Protein AF-A0A958G5J1-F1 (afdb_monomer_lite)

pLDDT: mean 89.39, std 15.97, range [35.97, 98.44]

Foldseek 3Di:
DDPPDDPPPPDPPLVVLLCCLQPPDDLPCLQPQVDDDDPVRLVVCCVSLVSLLVNLVVCVVVVVLVSNLVSLVSCCNSHPCSRRPDPDLVSVLSSQVSCCVSVNDPPCSSVPRD

Sequence (114 aa):
LLQVTPIKGWDIAPDRMYDLVMNQFRYRNLDNPDVYYDESTIRLLQNYRSAFYRLAHHFLIEGDTERFQALMKKLYSVMPPEVIPFAFVRLERLLNGMAVMAGIYPPEKVLEGG

Secondary structure (DSSP, 8-state):
-------TT----HHHHHHIIIII---TTTT-TTS---HHHHHHHHHHHHHHHHHHHHHHHHT-HHHHHHHHHHHHHHS-TTTS--S-HHHHHHHHHHHHHTTSS-GGGGT---

Radius of gyration: 15.11 Å; chains: 1; bounding box: 34×43×33 Å

Structure (mmCIF, N/CA/C/O backbone):
data_AF-A0A958G5J1-F1
#
_entry.id   AF-A0A958G5J1-F1
#
loop_
_atom_site.group_PDB
_atom_site.id
_atom_site.type_symbol
_atom_site.label_atom_id
_atom_site.label_alt_id
_atom_site.label_comp_id
_atom_site.label_asym_id
_atom_site.label_entity_id
_atom_site.label_seq_id
_atom_site.pdbx_PDB_ins_code
_atom_site.Cartn_x
_atom_site.Cartn_y
_atom_site.Cartn_z
_atom_site.occupancy
_atom_site.B_iso_or_equiv
_atom_site.auth_seq_id
_atom_site.auth_comp_id
_atom_site.auth_asym_id
_atom_site.auth_atom_id
_atom_site.pdbx_PDB_model_num
ATOM 1 N N . LEU A 1 1 ? 0.023 30.471 -12.419 1.00 37.00 1 LEU A N 1
ATOM 2 C CA . LEU A 1 1 ? -0.050 29.724 -11.143 1.00 37.00 1 LEU A CA 1
ATOM 3 C C . LEU A 1 1 ? -1.341 28.918 -11.162 1.00 37.00 1 LEU A C 1
ATOM 5 O O . LEU A 1 1 ? -2.407 29.508 -11.057 1.00 37.00 1 LEU A O 1
ATOM 9 N N . LEU A 1 2 ? -1.259 27.610 -11.421 1.00 35.97 2 LEU A N 1
ATOM 10 C CA . LEU A 1 2 ? -2.419 26.717 -11.366 1.00 35.97 2 LEU A CA 1
ATOM 11 C C . LEU A 1 2 ? -2.904 26.646 -9.914 1.00 35.97 2 LEU A C 1
ATOM 13 O O . LEU A 1 2 ? -2.184 26.164 -9.042 1.00 35.97 2 LEU A O 1
ATOM 17 N N . GLN A 1 3 ? -4.100 27.168 -9.654 1.00 38.72 3 GLN A N 1
ATOM 18 C CA . GLN A 1 3 ? -4.780 26.992 -8.378 1.00 38.72 3 GLN A CA 1
ATOM 19 C C . GLN A 1 3 ? -5.294 25.555 -8.310 1.00 38.72 3 GLN A C 1
ATOM 21 O O . GLN A 1 3 ? -6.332 25.224 -8.876 1.00 38.72 3 GLN A O 1
ATOM 26 N N . VAL A 1 4 ? -4.555 24.688 -7.624 1.00 47.25 4 VAL A N 1
ATOM 27 C CA . VAL A 1 4 ? -5.106 23.423 -7.139 1.00 47.25 4 VAL A CA 1
ATOM 28 C C . VAL A 1 4 ? -5.992 23.807 -5.959 1.00 47.25 4 VAL A C 1
ATOM 30 O O . VAL A 1 4 ? -5.486 24.098 -4.880 1.00 47.25 4 VAL A O 1
ATOM 33 N N . THR A 1 5 ? -7.297 23.950 -6.170 1.00 40.34 5 THR A N 1
ATOM 34 C CA . THR A 1 5 ? -8.219 24.312 -5.086 1.00 40.34 5 THR A CA 1
ATOM 35 C C . THR A 1 5 ? -8.189 23.221 -4.009 1.00 40.34 5 THR A C 1
ATOM 37 O O . THR A 1 5 ? -8.550 22.083 -4.319 1.00 40.34 5 THR A O 1
ATOM 40 N N . PRO A 1 6 ? -7.799 23.514 -2.754 1.00 54.69 6 PRO A N 1
ATOM 41 C CA . PRO A 1 6 ? -7.963 22.565 -1.668 1.00 54.69 6 PRO A CA 1
ATOM 42 C C . PRO A 1 6 ? -9.438 22.594 -1.275 1.00 54.69 6 PRO A C 1
ATOM 44 O O . PRO A 1 6 ? -9.920 23.546 -0.661 1.00 54.69 6 PRO A O 1
ATOM 47 N N . ILE A 1 7 ? -10.190 21.573 -1.670 1.00 55.97 7 ILE A N 1
ATOM 48 C CA . ILE A 1 7 ? -11.547 21.396 -1.162 1.00 55.97 7 ILE A CA 1
ATOM 49 C C . ILE A 1 7 ? -11.402 21.079 0.334 1.00 55.97 7 ILE A C 1
ATOM 51 O O . ILE A 1 7 ? -10.823 20.064 0.722 1.00 55.97 7 ILE A O 1
ATOM 55 N N . LYS A 1 8 ? -11.870 21.997 1.182 1.00 38.28 8 LYS A N 1
ATOM 56 C CA . LYS A 1 8 ? -11.864 21.874 2.644 1.00 38.28 8 LYS A CA 1
ATOM 57 C C . LYS A 1 8 ? -12.646 20.610 3.039 1.00 38.28 8 LYS A C 1
ATOM 59 O O . LYS A 1 8 ? -13.837 20.541 2.758 1.00 38.28 8 LYS A O 1
ATOM 64 N N . GLY A 1 9 ? -11.978 19.630 3.656 1.00 51.78 9 GLY A N 1
ATOM 65 C CA . GLY A 1 9 ? -12.587 18.352 4.063 1.00 51.78 9 GLY A CA 1
ATOM 66 C C . GLY A 1 9 ? -12.423 17.185 3.079 1.00 51.78 9 GLY A C 1
ATOM 67 O O . GLY A 1 9 ? -13.244 16.275 3.093 1.00 51.78 9 GLY A O 1
ATOM 68 N N . TRP A 1 10 ? -11.403 17.187 2.208 1.00 51.12 10 TRP A N 1
ATOM 69 C CA . TRP A 1 10 ? -10.996 15.971 1.479 1.00 51.12 10 TRP A CA 1
ATOM 70 C C . TRP A 1 10 ? -10.336 14.963 2.421 1.00 51.12 10 TRP A C 1
ATOM 72 O O . TRP A 1 10 ? -9.122 14.750 2.400 1.00 51.12 10 TRP A O 1
ATOM 82 N N . ASP A 1 11 ? -11.161 14.344 3.252 1.00 67.88 11 ASP A N 1
ATOM 83 C CA . ASP A 1 11 ? -10.793 13.113 3.919 1.00 67.88 11 ASP A CA 1
ATOM 84 C C . ASP A 1 11 ? -10.730 11.990 2.882 1.00 67.88 11 ASP A C 1
ATOM 86 O O . ASP A 1 11 ? -11.393 12.008 1.837 1.00 67.88 11 ASP A O 1
ATOM 90 N N . ILE A 1 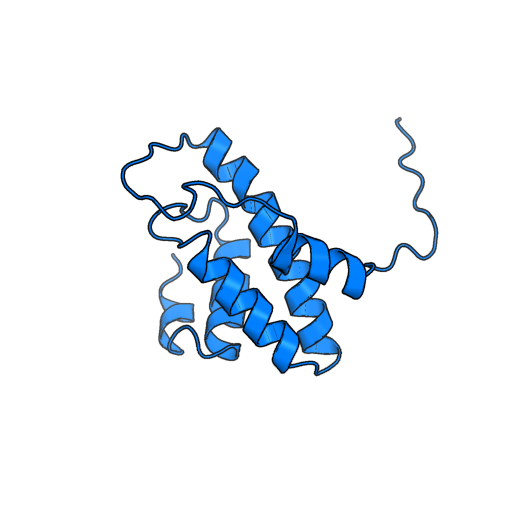12 ? -9.867 11.012 3.136 1.00 73.81 12 ILE A N 1
ATOM 91 C CA . ILE A 1 12 ? -9.884 9.779 2.352 1.00 73.81 12 ILE A CA 1
ATOM 92 C C . ILE A 1 12 ? -11.283 9.157 2.458 1.00 73.81 12 ILE A C 1
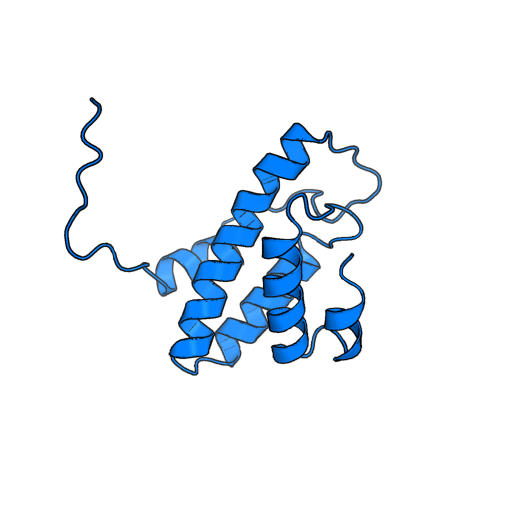ATOM 94 O O . ILE A 1 12 ? -11.929 9.259 3.494 1.00 73.81 12 ILE A O 1
ATOM 98 N N . ALA A 1 13 ? -11.760 8.519 1.390 1.00 88.69 13 ALA A N 1
ATOM 99 C CA . ALA A 1 13 ? -12.977 7.711 1.434 1.00 88.69 13 ALA A CA 1
ATOM 100 C C . ALA A 1 13 ? -12.561 6.247 1.675 1.00 88.69 13 ALA A C 1
ATOM 102 O O . ALA A 1 13 ? -12.377 5.518 0.692 1.00 88.69 13 ALA A O 1
ATOM 103 N N . PRO A 1 14 ? -12.326 5.821 2.935 1.00 90.88 14 PRO A N 1
ATOM 104 C CA . PRO A 1 14 ? -11.607 4.588 3.241 1.00 90.88 14 PRO A CA 1
ATOM 105 C C . PRO A 1 14 ? -12.310 3.351 2.692 1.00 90.88 14 PRO A C 1
ATOM 107 O O . PRO A 1 14 ? -11.655 2.530 2.060 1.00 90.88 14 PRO A O 1
ATOM 110 N N . ASP A 1 15 ? -13.635 3.253 2.822 1.00 92.81 15 ASP A N 1
ATOM 111 C CA . ASP A 1 15 ? -14.398 2.101 2.324 1.00 92.81 15 ASP A CA 1
ATOM 112 C C . ASP A 1 15 ? -14.328 1.975 0.799 1.00 92.81 15 ASP A C 1
ATOM 114 O O . ASP A 1 15 ? -14.096 0.895 0.256 1.00 92.81 15 ASP A O 1
ATOM 118 N N . ARG A 1 16 ? -14.462 3.101 0.086 1.00 93.00 16 ARG A N 1
ATOM 119 C CA . ARG A 1 16 ? -14.368 3.114 -1.379 1.00 93.00 16 ARG A CA 1
ATOM 120 C C . ARG A 1 16 ? -12.956 2.779 -1.844 1.00 93.00 16 ARG A C 1
ATOM 122 O O . ARG A 1 16 ? -12.789 2.036 -2.806 1.00 93.00 16 ARG A O 1
ATOM 129 N N . MET A 1 17 ? -11.941 3.337 -1.189 1.00 94.25 17 MET A N 1
ATOM 130 C CA . MET A 1 17 ? -10.549 3.023 -1.502 1.00 94.25 17 MET A CA 1
ATOM 131 C C . MET A 1 17 ? -10.224 1.559 -1.205 1.00 94.25 17 MET A C 1
ATOM 133 O O . MET A 1 17 ? -9.517 0.939 -1.995 1.00 94.25 17 MET A O 1
ATOM 137 N N . TYR A 1 18 ? -10.766 1.008 -0.118 1.00 96.62 18 TYR A N 1
ATOM 138 C CA . TYR A 1 18 ? -10.607 -0.393 0.249 1.00 96.62 18 TYR A CA 1
ATOM 139 C C . TYR A 1 18 ? -11.180 -1.313 -0.829 1.00 96.62 18 TYR A C 1
ATOM 141 O O . TYR A 1 18 ? -10.453 -2.160 -1.340 1.00 96.62 18 TYR A O 1
ATOM 149 N N . ASP A 1 19 ? -12.426 -1.102 -1.263 1.00 96.75 19 ASP A N 1
ATOM 150 C CA . ASP A 1 19 ? -13.015 -1.903 -2.346 1.00 96.75 19 ASP A CA 1
ATOM 151 C C . ASP A 1 19 ? -12.196 -1.816 -3.646 1.00 96.75 19 ASP A C 1
ATOM 153 O O . ASP A 1 19 ? -11.927 -2.829 -4.296 1.00 96.75 19 ASP A O 1
ATOM 157 N N . LEU A 1 20 ? -11.712 -0.617 -3.994 1.00 94.94 20 LEU A N 1
ATOM 158 C CA . LEU A 1 20 ? -10.884 -0.421 -5.183 1.00 94.94 20 LEU A CA 1
ATOM 159 C C . LEU A 1 20 ? -9.613 -1.277 -5.155 1.00 94.94 20 LEU A C 1
ATOM 161 O O . LEU A 1 20 ? -9.356 -2.009 -6.111 1.00 94.94 20 LEU A O 1
ATOM 165 N N . VAL A 1 21 ? -8.826 -1.203 -4.079 1.00 95.75 21 VAL A N 1
ATOM 166 C CA . VAL A 1 21 ? -7.533 -1.908 -4.002 1.00 95.75 21 VAL A CA 1
ATOM 167 C C . VAL A 1 21 ? -7.682 -3.404 -3.722 1.00 95.75 21 VAL A C 1
ATOM 169 O O . VAL A 1 21 ? -6.830 -4.198 -4.122 1.00 95.75 21 VAL A O 1
ATOM 172 N N . MET A 1 22 ? -8.764 -3.812 -3.059 1.00 97.00 22 MET A N 1
ATOM 173 C CA . MET A 1 22 ? -8.996 -5.218 -2.735 1.00 97.00 22 MET A CA 1
ATOM 174 C C . MET A 1 22 ? -9.616 -5.980 -3.908 1.00 97.00 22 MET A C 1
ATOM 176 O O . MET A 1 22 ? -9.182 -7.102 -4.188 1.00 97.00 22 MET A O 1
ATOM 180 N N . ASN A 1 23 ? -10.570 -5.362 -4.616 1.00 95.50 23 ASN A N 1
ATOM 181 C CA . ASN A 1 23 ? -11.458 -6.069 -5.540 1.00 95.50 23 ASN A CA 1
ATOM 182 C C . ASN A 1 23 ? -11.396 -5.564 -6.990 1.00 95.50 23 ASN A C 1
ATOM 184 O O . ASN A 1 23 ? -11.541 -6.368 -7.911 1.00 95.50 23 ASN A O 1
ATOM 188 N N . GLN A 1 24 ? -11.199 -4.261 -7.228 1.00 94.44 24 GLN A N 1
ATOM 189 C CA . GLN A 1 24 ? -11.352 -3.690 -8.579 1.00 94.44 24 GLN A CA 1
ATOM 190 C C . GLN A 1 24 ? -10.035 -3.532 -9.345 1.00 94.44 24 GLN A C 1
ATOM 192 O O . GLN A 1 24 ? -9.993 -3.700 -10.569 1.00 94.44 24 GLN A O 1
ATOM 197 N N . PHE A 1 25 ? -8.951 -3.186 -8.652 1.00 93.62 25 PHE A N 1
ATOM 198 C CA . PHE A 1 25 ? -7.647 -2.984 -9.272 1.00 93.62 25 PHE A CA 1
ATOM 199 C C . PHE A 1 25 ? -7.079 -4.295 -9.817 1.00 93.62 25 PHE A C 1
ATOM 201 O O . PHE A 1 25 ? -7.191 -5.365 -9.218 1.00 93.62 25 PHE A O 1
ATOM 208 N N . ARG A 1 26 ? -6.438 -4.199 -10.986 1.00 93.31 26 ARG A N 1
ATOM 209 C CA . ARG A 1 26 ? -5.846 -5.340 -11.687 1.00 93.31 26 ARG A CA 1
ATOM 210 C C . ARG A 1 26 ? -4.328 -5.295 -11.564 1.00 93.31 26 ARG A C 1
ATOM 212 O O . ARG A 1 26 ? -3.680 -4.496 -12.229 1.00 93.31 26 ARG A O 1
ATOM 219 N N . TYR A 1 27 ? -3.770 -6.203 -10.774 1.00 95.00 27 TYR A N 1
ATOM 220 C CA . TYR A 1 27 ? -2.329 -6.319 -10.522 1.00 95.00 27 TYR A CA 1
ATOM 221 C C . TYR A 1 27 ? -1.676 -7.368 -11.432 1.00 95.00 27 TYR A C 1
ATOM 223 O O . TYR A 1 27 ? -1.022 -8.294 -10.972 1.00 95.00 27 TYR A O 1
ATOM 231 N N . ARG A 1 28 ? -1.931 -7.292 -12.742 1.00 93.25 28 ARG A N 1
ATOM 232 C CA . ARG A 1 28 ? -1.497 -8.343 -13.676 1.00 93.25 28 ARG A CA 1
ATOM 233 C C . ARG A 1 28 ? 0.025 -8.351 -13.809 1.00 93.25 28 ARG A C 1
ATOM 235 O O . ARG A 1 28 ? 0.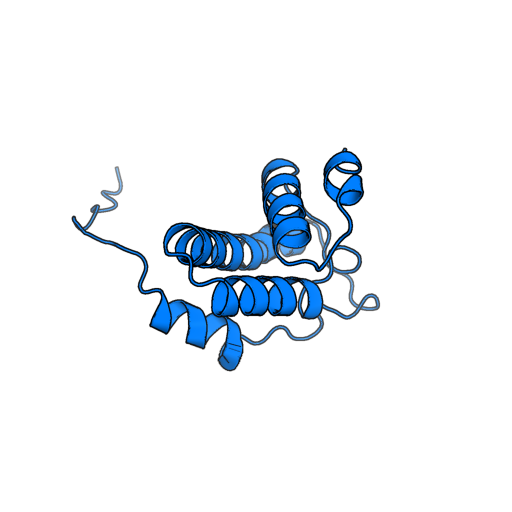596 -7.328 -14.176 1.00 93.25 28 ARG A O 1
ATOM 242 N N . ASN A 1 29 ? 0.624 -9.519 -13.589 1.00 95.94 29 ASN A N 1
ATOM 243 C CA . ASN A 1 29 ? 2.058 -9.802 -13.692 1.00 95.94 29 ASN A CA 1
ATOM 244 C C . ASN A 1 29 ? 2.956 -9.066 -12.689 1.00 95.94 29 ASN A C 1
ATOM 246 O O . ASN A 1 29 ? 4.160 -9.263 -12.733 1.00 95.94 29 ASN A O 1
ATOM 250 N N . LEU A 1 30 ? 2.412 -8.253 -11.779 1.00 96.94 30 LEU A N 1
ATOM 251 C CA . LEU A 1 30 ? 3.229 -7.495 -10.818 1.00 96.94 30 LEU A CA 1
ATOM 252 C C . LEU A 1 30 ? 3.885 -8.391 -9.747 1.00 96.94 30 LEU A C 1
ATOM 254 O O . LEU A 1 30 ? 4.698 -7.918 -8.959 1.00 96.94 30 LEU A O 1
ATOM 258 N N . ASP A 1 31 ? 3.541 -9.675 -9.749 1.00 97.12 31 ASP A N 1
ATOM 259 C CA . ASP A 1 31 ? 4.101 -10.782 -8.981 1.00 97.12 31 ASP A CA 1
ATOM 260 C C . ASP A 1 31 ? 4.915 -11.768 -9.842 1.00 97.12 31 ASP A C 1
ATOM 262 O O . ASP A 1 31 ? 5.378 -12.786 -9.332 1.00 97.12 31 ASP A O 1
ATOM 266 N N . ASN A 1 32 ? 5.107 -11.487 -11.136 1.00 97.25 32 ASN A N 1
ATOM 267 C CA . ASN A 1 32 ? 5.828 -12.356 -12.058 1.00 97.25 32 ASN A CA 1
ATOM 268 C C . ASN A 1 32 ? 7.283 -11.878 -12.273 1.00 97.25 32 ASN A C 1
ATOM 270 O O . ASN A 1 32 ? 7.483 -10.868 -12.954 1.00 97.25 32 ASN A O 1
ATOM 274 N N . PRO A 1 33 ? 8.300 -12.610 -11.774 1.00 96.12 33 PRO A N 1
ATOM 275 C CA . PRO A 1 33 ? 9.709 -12.247 -11.941 1.00 96.12 33 PRO A CA 1
ATOM 276 C C . PRO A 1 33 ? 10.227 -12.375 -13.385 1.00 96.12 33 PRO A C 1
ATOM 278 O O . PRO A 1 33 ? 11.271 -11.809 -13.697 1.00 96.12 33 PRO A O 1
ATOM 281 N N . ASP A 1 34 ? 9.515 -13.077 -14.274 1.00 97.38 34 ASP A N 1
ATOM 282 C CA . ASP A 1 34 ? 9.910 -13.235 -15.683 1.00 97.38 34 ASP A CA 1
ATOM 283 C C . ASP A 1 34 ? 9.594 -11.988 -16.528 1.00 97.38 34 ASP A C 1
ATOM 285 O O . ASP A 1 34 ? 10.014 -11.879 -17.684 1.00 97.38 34 ASP A O 1
ATOM 289 N N . VAL A 1 35 ? 8.828 -11.039 -15.980 1.00 96.31 35 VAL A N 1
ATOM 290 C CA . VAL A 1 35 ? 8.497 -9.784 -16.657 1.00 96.31 35 VAL A CA 1
ATOM 291 C C . VAL A 1 35 ? 9.523 -8.718 -16.299 1.00 96.31 35 VAL A C 1
ATOM 293 O O . VAL A 1 35 ? 9.729 -8.383 -15.136 1.00 96.31 35 VAL A O 1
ATOM 296 N N . TYR A 1 36 ? 10.141 -8.136 -17.325 1.00 95.25 36 TYR A N 1
ATOM 297 C CA . TYR A 1 36 ? 11.044 -7.007 -17.148 1.00 95.25 36 TYR A CA 1
ATOM 298 C C . TYR A 1 36 ? 10.270 -5.705 -16.906 1.00 95.25 36 TYR A C 1
ATOM 300 O O . TYR A 1 36 ? 9.386 -5.340 -17.686 1.00 95.25 36 TYR A O 1
ATOM 308 N N . TYR A 1 37 ? 10.669 -4.974 -15.866 1.00 95.94 37 TYR A N 1
ATOM 309 C CA . TYR A 1 37 ? 10.177 -3.640 -15.539 1.00 95.94 37 TYR A CA 1
ATOM 310 C C . TYR A 1 37 ? 11.343 -2.654 -15.545 1.00 95.94 37 TYR A C 1
ATOM 312 O O . TYR A 1 37 ? 12.314 -2.825 -14.810 1.00 95.94 37 TYR A O 1
ATOM 320 N N . ASP A 1 38 ? 11.250 -1.604 -16.357 1.00 96.81 38 ASP A N 1
ATOM 321 C CA . ASP A 1 38 ? 12.239 -0.530 -16.348 1.00 96.81 38 ASP A CA 1
ATOM 322 C C . ASP A 1 38 ? 12.076 0.379 -15.111 1.00 96.81 38 ASP A C 1
ATOM 324 O O . ASP A 1 38 ? 11.040 0.384 -14.439 1.00 96.81 38 ASP A O 1
ATOM 328 N N . GLU A 1 39 ? 13.093 1.196 -14.822 1.00 96.50 39 GLU A N 1
ATOM 329 C CA . GLU A 1 39 ? 13.108 2.079 -13.648 1.00 96.50 39 GLU A CA 1
ATOM 330 C C . GLU A 1 39 ? 11.910 3.044 -13.612 1.00 96.50 39 GLU A C 1
ATOM 332 O O . GLU A 1 39 ? 11.338 3.294 -12.547 1.00 96.50 39 GLU A O 1
ATOM 337 N N . SER A 1 40 ? 11.503 3.582 -14.765 1.00 97.06 40 SER A N 1
ATOM 338 C CA . SER A 1 40 ? 10.398 4.542 -14.830 1.00 97.06 40 SER A CA 1
ATOM 339 C C . SER A 1 40 ? 9.073 3.856 -14.512 1.00 97.06 40 SER A C 1
ATOM 341 O O . SER A 1 40 ? 8.267 4.392 -13.744 1.00 97.06 40 SER A O 1
ATOM 343 N N . THR A 1 41 ? 8.878 2.636 -15.017 1.00 96.69 41 THR A N 1
ATOM 344 C CA . THR A 1 41 ? 7.728 1.797 -14.663 1.00 96.69 41 THR A CA 1
ATOM 345 C C . THR A 1 41 ? 7.729 1.449 -13.173 1.00 96.69 41 THR A C 1
ATOM 347 O O . THR A 1 41 ? 6.712 1.640 -12.504 1.00 96.69 41 THR A O 1
ATOM 350 N N . ILE A 1 42 ? 8.867 1.034 -12.606 1.00 96.94 42 ILE A N 1
ATOM 351 C CA . ILE A 1 42 ? 8.987 0.737 -11.167 1.00 96.94 42 ILE A CA 1
ATOM 352 C C . ILE A 1 42 ? 8.637 1.966 -10.319 1.00 96.94 42 ILE A C 1
ATOM 354 O O . ILE A 1 42 ? 7.895 1.845 -9.339 1.00 96.94 42 ILE A O 1
ATOM 358 N N . ARG A 1 43 ? 9.118 3.160 -10.692 1.00 97.06 43 ARG A N 1
ATOM 359 C CA . ARG A 1 43 ? 8.790 4.422 -10.006 1.00 97.06 43 ARG A CA 1
ATOM 360 C C . ARG A 1 43 ? 7.297 4.725 -10.050 1.00 97.06 43 ARG A C 1
ATOM 362 O O . ARG A 1 43 ? 6.730 5.095 -9.023 1.00 97.06 43 ARG A O 1
ATOM 369 N N . LEU A 1 44 ? 6.652 4.531 -11.201 1.00 96.50 44 LEU A N 1
ATOM 370 C CA . LEU A 1 44 ? 5.212 4.736 -11.347 1.00 96.50 44 LEU A CA 1
ATOM 371 C C . LEU A 1 44 ? 4.406 3.754 -10.481 1.00 96.50 44 LEU A C 1
ATOM 373 O O . LEU A 1 44 ? 3.429 4.150 -9.842 1.00 96.50 44 LEU A O 1
ATOM 377 N N . LEU A 1 45 ? 4.833 2.491 -10.410 1.00 96.88 45 LEU A N 1
ATOM 378 C CA . LEU A 1 45 ? 4.170 1.453 -9.616 1.00 96.88 45 LEU A CA 1
ATOM 379 C C . LEU A 1 45 ? 4.190 1.744 -8.107 1.00 96.88 45 LEU A C 1
ATOM 381 O O . LEU A 1 45 ? 3.276 1.321 -7.395 1.00 96.88 45 LEU A O 1
ATOM 385 N N . GLN A 1 46 ? 5.132 2.557 -7.609 1.00 96.94 46 GLN A N 1
ATOM 386 C CA . GLN A 1 46 ? 5.137 2.975 -6.198 1.00 96.94 46 GLN A CA 1
ATOM 387 C C . GLN A 1 46 ? 3.894 3.800 -5.806 1.00 96.94 46 GLN A C 1
ATOM 389 O O . GLN A 1 46 ? 3.573 3.903 -4.617 1.00 96.94 46 GLN A O 1
ATOM 394 N N . ASN A 1 47 ? 3.144 4.347 -6.773 1.00 95.12 47 ASN A N 1
ATOM 395 C CA . ASN A 1 47 ? 1.861 5.002 -6.504 1.00 95.12 47 ASN A CA 1
ATOM 396 C C . ASN A 1 47 ? 0.834 4.032 -5.903 1.00 95.12 47 ASN A C 1
ATOM 398 O O . ASN A 1 47 ? 0.079 4.422 -5.012 1.00 95.12 47 ASN A O 1
ATOM 402 N N . TYR A 1 48 ? 0.846 2.760 -6.317 1.00 96.00 48 TYR A N 1
ATOM 403 C CA . TYR A 1 48 ? -0.008 1.730 -5.721 1.00 96.00 48 TYR A CA 1
ATOM 404 C C . TYR A 1 48 ? 0.378 1.502 -4.259 1.00 96.00 48 TYR A C 1
ATOM 406 O O . TYR A 1 48 ? -0.473 1.611 -3.380 1.00 96.00 48 TYR A O 1
ATOM 414 N N . ARG A 1 49 ? 1.671 1.293 -3.977 1.00 97.19 49 ARG A N 1
ATOM 415 C CA . ARG A 1 49 ? 2.203 1.168 -2.605 1.00 97.19 49 ARG A CA 1
ATOM 416 C C . ARG A 1 49 ? 1.830 2.353 -1.723 1.00 97.19 49 ARG A C 1
ATOM 418 O O . ARG A 1 49 ? 1.439 2.166 -0.577 1.00 97.19 49 ARG A O 1
ATOM 425 N N . SER A 1 50 ? 1.885 3.562 -2.271 1.00 95.81 50 SER A N 1
ATOM 426 C CA . SER A 1 50 ? 1.510 4.784 -1.557 1.00 95.81 50 SER A CA 1
ATOM 427 C C . SER A 1 50 ? 0.009 4.838 -1.243 1.00 95.81 50 SER A C 1
ATOM 429 O O . SER A 1 50 ? -0.373 5.290 -0.164 1.00 95.81 50 SER A O 1
ATOM 431 N N . ALA A 1 51 ? -0.850 4.353 -2.146 1.00 94.19 51 ALA A N 1
ATOM 432 C CA . ALA A 1 51 ? -2.286 4.234 -1.895 1.00 94.19 51 ALA A CA 1
ATOM 433 C C . ALA A 1 51 ? -2.589 3.215 -0.783 1.00 94.19 51 ALA A C 1
ATOM 435 O O . ALA A 1 51 ? -3.337 3.539 0.141 1.00 94.19 51 ALA A O 1
ATOM 436 N N . PHE A 1 52 ? -1.955 2.035 -0.824 1.00 97.38 52 PHE A N 1
ATOM 437 C CA . PHE A 1 52 ? -2.052 1.038 0.249 1.00 97.38 52 PHE A CA 1
ATOM 438 C C . PHE A 1 52 ? -1.555 1.595 1.582 1.00 97.38 52 PHE A C 1
ATOM 440 O O . PHE A 1 52 ? -2.271 1.498 2.570 1.00 97.38 52 PHE A O 1
ATOM 447 N N . TYR A 1 53 ? -0.381 2.236 1.606 1.00 96.75 53 TYR A N 1
ATOM 448 C CA . TYR A 1 53 ? 0.190 2.843 2.810 1.00 96.75 53 TYR A CA 1
ATOM 449 C C . TYR A 1 53 ? -0.776 3.835 3.466 1.00 96.75 53 TYR A C 1
ATOM 451 O O . TYR A 1 53 ? -1.032 3.744 4.662 1.00 96.75 53 TYR A O 1
ATOM 459 N N . ARG A 1 54 ? -1.345 4.770 2.691 1.00 94.75 54 ARG A N 1
ATOM 460 C CA . ARG A 1 54 ? -2.271 5.783 3.227 1.00 94.75 54 ARG A CA 1
ATOM 461 C C . ARG A 1 54 ? -3.508 5.150 3.860 1.00 94.75 54 ARG A C 1
ATOM 463 O O . ARG A 1 54 ? -3.948 5.610 4.909 1.00 94.75 54 ARG A O 1
ATOM 470 N N . LEU A 1 55 ? -4.055 4.116 3.225 1.00 96.44 55 LEU A N 1
ATOM 471 C CA . LEU A 1 55 ? -5.250 3.435 3.710 1.00 96.44 55 LEU A CA 1
ATOM 472 C C . LEU A 1 55 ? -4.949 2.527 4.913 1.00 96.44 55 LEU A C 1
ATOM 474 O O . LEU A 1 55 ? -5.683 2.548 5.894 1.00 96.44 55 LEU A O 1
ATOM 478 N N . ALA A 1 56 ? -3.836 1.792 4.875 1.00 97.38 56 ALA A N 1
ATOM 479 C CA . ALA A 1 56 ? -3.364 0.975 5.988 1.00 97.38 56 ALA A CA 1
ATOM 480 C C . ALA A 1 56 ? -3.064 1.838 7.222 1.00 97.38 56 ALA A C 1
ATOM 482 O O . ALA A 1 56 ? -3.490 1.503 8.320 1.00 97.38 56 ALA A O 1
ATOM 483 N N . HIS A 1 57 ? -2.406 2.986 7.040 1.00 96.19 57 HIS A N 1
ATOM 484 C CA . HIS A 1 57 ? -2.154 3.950 8.111 1.00 96.19 57 HIS A CA 1
ATOM 485 C C . HIS A 1 57 ? -3.448 4.454 8.759 1.00 96.19 57 HIS A C 1
ATOM 487 O O . HIS A 1 57 ? -3.516 4.576 9.977 1.00 96.19 57 HIS A O 1
ATOM 493 N N . HIS A 1 58 ? -4.476 4.735 7.956 1.00 95.75 58 HIS A N 1
ATOM 494 C CA . HIS A 1 58 ? -5.776 5.150 8.475 1.00 95.75 58 HIS A CA 1
ATOM 495 C C . HIS A 1 58 ? -6.420 4.065 9.340 1.00 95.75 58 HIS A C 1
ATOM 497 O O . HIS A 1 58 ? -6.744 4.339 10.489 1.00 95.75 58 HIS A O 1
ATOM 503 N N . PHE A 1 59 ? -6.532 2.833 8.834 1.00 97.12 59 PHE A N 1
ATOM 504 C CA . PHE A 1 59 ? -7.107 1.734 9.617 1.00 97.12 59 PHE A CA 1
ATOM 505 C C . PHE A 1 59 ? -6.278 1.394 10.858 1.00 97.12 59 PHE A C 1
ATOM 507 O O . PHE A 1 59 ? -6.843 1.058 11.893 1.00 97.12 59 PHE A O 1
ATOM 514 N N . LEU A 1 60 ? -4.955 1.563 10.796 1.00 95.81 60 LEU A N 1
ATOM 515 C CA . LEU A 1 60 ? -4.089 1.413 11.960 1.00 95.81 60 LEU A CA 1
ATOM 516 C C . LEU A 1 60 ? -4.398 2.453 13.051 1.00 95.81 60 LEU A C 1
ATOM 518 O O . LEU A 1 60 ? -4.443 2.094 14.223 1.00 95.81 60 LEU A O 1
ATOM 522 N N . ILE A 1 61 ? -4.633 3.719 12.681 1.00 95.38 61 ILE A N 1
ATOM 523 C CA . ILE A 1 61 ? -5.009 4.787 13.628 1.00 95.38 61 ILE A CA 1
ATOM 524 C C . ILE A 1 61 ? -6.406 4.553 14.213 1.00 95.38 61 ILE A C 1
ATOM 526 O O . ILE A 1 61 ? -6.600 4.747 15.410 1.00 95.38 61 ILE A O 1
ATOM 530 N N . GLU A 1 62 ? -7.360 4.121 13.389 1.00 95.06 62 GLU A N 1
ATOM 531 C CA . GLU A 1 62 ? -8.730 3.794 13.817 1.00 95.06 62 GLU A CA 1
ATOM 532 C C . GLU A 1 62 ? -8.798 2.510 14.670 1.00 95.06 62 GLU A C 1
ATOM 534 O O . GLU A 1 62 ? -9.826 2.216 15.277 1.00 95.06 62 GLU A O 1
ATOM 539 N N . GLY A 1 63 ? -7.717 1.724 14.724 1.00 96.88 63 GLY A N 1
ATOM 540 C CA . GLY A 1 63 ? -7.672 0.440 15.427 1.00 96.88 63 GLY A CA 1
ATOM 541 C C . GLY A 1 63 ? -8.319 -0.724 14.664 1.00 96.88 63 GLY A C 1
ATOM 542 O O . GLY A 1 63 ? -8.399 -1.832 15.201 1.00 96.88 63 GLY A O 1
ATOM 543 N N . ASP A 1 64 ? -8.731 -0.518 13.408 1.00 97.75 64 ASP A N 1
ATOM 544 C CA . ASP A 1 64 ? -9.242 -1.563 12.512 1.00 97.75 64 ASP A CA 1
ATOM 545 C C . ASP A 1 64 ? -8.088 -2.452 12.021 1.00 97.75 64 ASP A C 1
ATOM 547 O O . ASP A 1 64 ? -7.540 -2.333 10.920 1.00 97.75 64 ASP A O 1
ATOM 551 N N . THR A 1 65 ? -7.688 -3.357 12.910 1.00 97.00 65 THR A N 1
ATOM 552 C CA . THR A 1 65 ? -6.544 -4.244 12.700 1.00 97.00 65 THR A CA 1
ATOM 553 C C . THR A 1 65 ? -6.822 -5.267 11.595 1.00 97.00 65 THR A C 1
ATOM 555 O O . THR A 1 65 ? -5.899 -5.655 10.879 1.00 97.00 65 THR A O 1
ATOM 558 N N . GLU A 1 66 ? -8.082 -5.673 11.405 1.00 98.00 66 GLU A N 1
ATOM 559 C CA . GLU A 1 66 ? -8.471 -6.655 10.389 1.00 98.00 66 GLU A CA 1
ATOM 560 C C . GLU A 1 66 ? -8.238 -6.106 8.978 1.00 98.00 66 GLU A C 1
ATOM 562 O O . GLU A 1 66 ? -7.519 -6.718 8.179 1.00 98.00 66 GLU A O 1
ATOM 567 N N . ARG A 1 67 ? -8.769 -4.914 8.674 1.00 97.69 67 ARG A N 1
ATOM 568 C CA . ARG A 1 67 ? -8.568 -4.294 7.356 1.00 97.69 67 ARG A CA 1
ATOM 569 C C . ARG A 1 67 ? -7.126 -3.869 7.137 1.00 97.69 67 ARG A C 1
ATOM 571 O O . ARG A 1 67 ? -6.621 -4.002 6.020 1.00 97.69 67 ARG A O 1
ATOM 578 N N . PHE A 1 68 ? -6.443 -3.402 8.183 1.00 98.44 68 PHE A N 1
ATOM 579 C CA . PHE A 1 68 ? -5.010 -3.121 8.129 1.00 98.44 68 PHE A CA 1
ATOM 580 C C . PHE A 1 68 ? -4.213 -4.360 7.686 1.00 98.44 68 PHE A C 1
ATOM 582 O O . PHE A 1 68 ? -3.488 -4.303 6.690 1.00 98.44 68 PHE A O 1
ATOM 589 N N . GLN A 1 69 ? -4.389 -5.497 8.367 1.00 98.38 69 GLN A N 1
ATOM 590 C CA . GLN A 1 69 ? -3.691 -6.742 8.032 1.00 98.3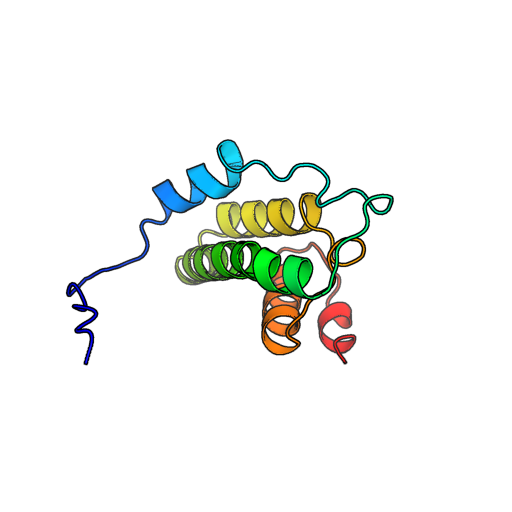8 69 GLN A CA 1
ATOM 591 C C . GLN A 1 69 ? -4.051 -7.239 6.629 1.00 98.38 69 GLN A C 1
ATOM 593 O O . GLN A 1 69 ? -3.165 -7.641 5.870 1.00 98.38 69 GLN A O 1
ATOM 598 N N . ALA A 1 70 ? -5.330 -7.163 6.247 1.00 98.31 70 ALA A N 1
ATOM 599 C CA . ALA A 1 70 ? -5.790 -7.565 4.922 1.00 98.31 70 ALA A CA 1
ATOM 600 C C . ALA A 1 70 ? -5.129 -6.745 3.800 1.00 98.31 70 ALA A C 1
ATOM 602 O O . ALA A 1 70 ? -4.662 -7.322 2.814 1.00 98.31 70 ALA A O 1
ATOM 603 N N . LEU A 1 71 ? -5.025 -5.420 3.963 1.00 98.25 71 LEU A N 1
ATOM 604 C CA . LEU A 1 71 ? -4.356 -4.538 3.000 1.00 98.25 71 LEU A CA 1
ATOM 605 C C . LEU A 1 71 ? -2.873 -4.847 2.868 1.00 98.25 71 LEU A C 1
ATOM 607 O O . LEU A 1 71 ? -2.370 -4.958 1.750 1.00 98.25 71 LEU A O 1
ATOM 611 N N . MET A 1 72 ? -2.179 -4.995 3.997 1.00 98.38 72 MET A N 1
ATOM 612 C CA . MET A 1 72 ? -0.751 -5.296 3.989 1.00 98.38 72 MET A CA 1
ATOM 613 C C . MET A 1 72 ? -0.498 -6.649 3.316 1.00 98.38 72 MET A C 1
ATOM 615 O O . MET A 1 72 ? 0.344 -6.743 2.423 1.00 98.38 72 MET A O 1
ATOM 619 N N . LYS A 1 73 ? -1.289 -7.677 3.649 1.00 98.31 73 LYS A N 1
ATOM 620 C CA . LYS A 1 73 ? -1.189 -9.002 3.022 1.00 98.31 73 LYS A CA 1
ATOM 621 C C . LYS A 1 73 ? -1.451 -8.937 1.519 1.00 98.31 73 LYS A C 1
ATOM 623 O O . LYS A 1 73 ? -0.708 -9.531 0.740 1.00 98.31 73 LYS A O 1
ATOM 628 N N . LYS A 1 74 ? -2.485 -8.200 1.100 1.00 98.25 74 LYS A N 1
ATOM 629 C CA . LYS A 1 74 ? -2.806 -8.003 -0.318 1.00 98.25 74 LYS A CA 1
ATOM 630 C C . LYS A 1 74 ? -1.646 -7.339 -1.050 1.00 98.25 74 LYS A C 1
ATOM 632 O O . LYS A 1 74 ? -1.240 -7.856 -2.084 1.00 98.25 74 LYS A O 1
ATOM 637 N N . LEU A 1 75 ? -1.105 -6.243 -0.513 1.00 98.12 75 LEU A N 1
ATOM 638 C CA . LEU A 1 75 ? -0.015 -5.492 -1.134 1.00 98.12 75 LEU A CA 1
ATOM 639 C C . LEU A 1 75 ? 1.202 -6.378 -1.417 1.00 98.12 75 LEU A C 1
ATOM 641 O O . LEU A 1 75 ? 1.657 -6.432 -2.557 1.00 98.12 75 LEU A O 1
ATOM 645 N N . TYR A 1 76 ? 1.708 -7.074 -0.397 1.00 97.31 76 TYR A N 1
ATOM 646 C CA . TYR A 1 76 ? 2.902 -7.911 -0.542 1.00 97.31 76 TYR A CA 1
ATOM 647 C C . TYR A 1 76 ? 2.655 -9.159 -1.394 1.00 97.31 76 TYR A C 1
ATOM 649 O O . TYR A 1 76 ? 3.582 -9.649 -2.026 1.00 97.31 76 TYR A O 1
ATOM 657 N N . SER A 1 77 ? 1.410 -9.639 -1.476 1.00 97.44 77 SER A N 1
ATOM 658 C CA . SER A 1 77 ? 1.048 -10.732 -2.381 1.00 97.44 77 SER A CA 1
ATOM 659 C C . SER A 1 77 ? 1.008 -10.307 -3.848 1.00 97.44 77 SER A C 1
ATOM 661 O O . SER A 1 77 ? 1.391 -11.099 -4.698 1.00 97.44 77 SER A O 1
ATOM 663 N N . VAL A 1 78 ? 0.499 -9.111 -4.165 1.00 97.69 78 VAL A N 1
ATOM 664 C CA . VAL A 1 78 ? 0.307 -8.680 -5.565 1.00 97.69 78 VAL A CA 1
ATOM 665 C C . VAL A 1 78 ? 1.467 -7.865 -6.125 1.00 97.69 78 VAL A C 1
ATOM 667 O O . VAL A 1 78 ? 1.523 -7.639 -7.327 1.00 97.69 78 VAL A O 1
ATOM 670 N N . MET A 1 79 ? 2.340 -7.351 -5.261 1.00 97.25 79 MET A N 1
ATOM 671 C CA . MET A 1 79 ? 3.506 -6.555 -5.641 1.00 97.25 79 MET A CA 1
ATOM 672 C C . MET A 1 79 ? 4.697 -6.877 -4.722 1.00 97.25 79 MET A C 1
ATOM 674 O O . MET A 1 79 ? 5.160 -5.993 -3.979 1.00 97.25 79 MET A O 1
ATOM 678 N N . PRO A 1 80 ? 5.169 -8.138 -4.732 1.00 96.75 80 PRO A N 1
ATOM 679 C CA . PRO A 1 80 ? 6.303 -8.565 -3.923 1.00 96.75 80 PRO A CA 1
ATOM 680 C C . PRO A 1 80 ? 7.546 -7.703 -4.224 1.00 96.75 80 PRO A C 1
ATOM 682 O O . PRO A 1 80 ? 7.818 -7.413 -5.396 1.00 96.75 80 PRO A O 1
ATOM 685 N N . PRO A 1 81 ? 8.296 -7.247 -3.201 1.00 95.31 81 PRO A N 1
ATOM 686 C CA . PRO A 1 81 ? 9.509 -6.444 -3.378 1.00 95.31 81 PRO A CA 1
ATOM 687 C C . PRO A 1 81 ? 10.585 -7.109 -4.243 1.00 95.31 81 PRO A C 1
ATOM 689 O O . PRO A 1 81 ? 11.367 -6.408 -4.876 1.00 95.31 81 PRO A O 1
ATOM 692 N N . GLU A 1 82 ? 10.600 -8.441 -4.293 1.00 94.88 82 GLU A N 1
ATOM 693 C CA . GLU A 1 82 ? 11.526 -9.243 -5.094 1.00 94.88 82 GLU A CA 1
ATOM 694 C C . GLU A 1 82 ? 11.255 -9.115 -6.601 1.00 94.88 82 GLU A C 1
ATOM 696 O O . GLU A 1 82 ? 12.176 -9.252 -7.401 1.00 94.88 82 GLU A O 1
ATOM 701 N N . VAL A 1 83 ? 10.004 -8.831 -6.989 1.00 96.88 83 VAL A N 1
ATOM 702 C CA . VAL A 1 83 ? 9.595 -8.630 -8.391 1.00 96.88 83 VAL A CA 1
ATOM 703 C C . VAL A 1 83 ? 9.563 -7.147 -8.738 1.00 96.88 83 VAL A C 1
ATOM 705 O O . VAL A 1 83 ? 10.084 -6.733 -9.770 1.00 96.88 83 VAL A O 1
ATOM 708 N N . ILE A 1 84 ? 8.973 -6.329 -7.863 1.00 97.62 84 ILE A N 1
ATOM 709 C CA . ILE A 1 84 ? 8.903 -4.875 -8.020 1.00 97.62 84 ILE A CA 1
ATOM 710 C C . ILE A 1 84 ? 9.677 -4.226 -6.868 1.00 97.62 84 ILE A C 1
ATOM 712 O O . ILE A 1 84 ? 9.098 -3.968 -5.810 1.00 97.62 84 ILE A O 1
ATOM 716 N N . PRO A 1 85 ? 10.966 -3.900 -7.036 1.00 96.50 85 PRO A N 1
ATOM 717 C CA . PRO A 1 85 ? 11.754 -3.260 -5.988 1.00 96.50 85 PRO A CA 1
ATOM 718 C C . PRO A 1 85 ? 11.174 -1.917 -5.528 1.00 96.50 85 PRO A C 1
ATOM 720 O O . PRO A 1 85 ? 10.377 -1.268 -6.219 1.00 96.50 85 PRO A O 1
ATOM 723 N N . PHE A 1 86 ? 11.541 -1.478 -4.326 1.00 96.00 86 PHE A N 1
ATOM 724 C CA . PHE A 1 86 ? 11.212 -0.129 -3.873 1.00 96.00 86 PHE A CA 1
ATOM 725 C C . PHE A 1 86 ? 12.108 0.897 -4.565 1.00 96.00 86 PHE A C 1
ATOM 727 O O . PHE A 1 86 ? 13.327 0.793 -4.539 1.00 96.00 86 PHE A O 1
ATOM 734 N N . ALA A 1 87 ? 11.505 1.941 -5.138 1.00 95.69 87 ALA A N 1
ATOM 735 C CA . ALA A 1 87 ? 12.266 3.054 -5.715 1.00 95.69 87 ALA A CA 1
ATOM 736 C C . ALA A 1 87 ? 12.656 4.127 -4.677 1.00 95.69 87 ALA A C 1
ATOM 738 O O . ALA A 1 87 ? 13.423 5.039 -4.986 1.00 95.69 87 ALA A O 1
ATOM 739 N N . PHE A 1 88 ? 12.084 4.071 -3.466 1.00 94.06 88 PHE A N 1
ATOM 740 C CA . PHE A 1 88 ? 12.253 5.091 -2.431 1.00 94.06 88 PHE A CA 1
ATOM 741 C C . PHE A 1 88 ? 12.424 4.457 -1.043 1.00 94.06 88 PHE A C 1
ATOM 743 O O . PHE A 1 88 ? 11.456 3.955 -0.469 1.00 94.06 88 PHE A O 1
ATOM 750 N N . VAL A 1 89 ? 13.618 4.601 -0.457 1.00 92.81 89 VAL A N 1
ATOM 751 C CA . VAL A 1 89 ? 13.992 4.052 0.868 1.00 92.81 89 VAL A CA 1
ATOM 752 C C . VAL A 1 89 ? 13.018 4.458 1.980 1.00 92.81 89 VAL A C 1
ATOM 754 O O . VAL A 1 89 ? 12.721 3.689 2.890 1.00 92.81 89 VAL A O 1
ATOM 757 N N . ARG A 1 90 ? 12.468 5.679 1.923 1.00 93.25 90 ARG A N 1
ATOM 758 C CA . ARG A 1 90 ? 11.486 6.133 2.920 1.00 93.25 90 ARG A CA 1
ATOM 759 C C . ARG A 1 90 ? 10.211 5.287 2.890 1.00 93.25 90 ARG A C 1
ATOM 761 O O . ARG A 1 90 ? 9.714 4.912 3.946 1.00 93.25 90 ARG A O 1
ATOM 768 N N . LEU A 1 91 ? 9.670 5.040 1.698 1.00 94.56 91 LEU A N 1
ATOM 769 C CA . LEU A 1 91 ? 8.429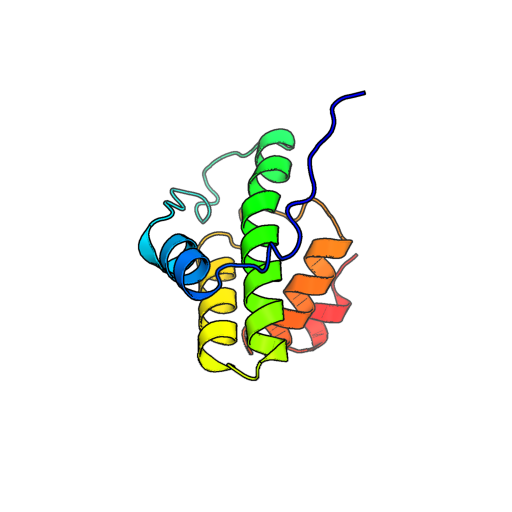 4.286 1.536 1.00 94.56 91 LEU A CA 1
ATOM 770 C C . LEU A 1 91 ? 8.638 2.817 1.912 1.00 94.56 91 LEU A C 1
ATOM 772 O O . LEU A 1 91 ? 7.791 2.243 2.590 1.00 94.56 91 LEU A O 1
ATOM 776 N N . GLU A 1 92 ? 9.785 2.258 1.532 1.00 95.12 92 GLU A N 1
ATOM 777 C CA . GLU A 1 92 ? 10.220 0.923 1.939 1.00 95.12 92 GLU A CA 1
ATOM 778 C C . GLU A 1 92 ? 10.229 0.767 3.461 1.00 95.12 92 GLU A C 1
ATOM 780 O O . GLU A 1 92 ? 9.540 -0.097 3.993 1.00 95.12 92 GLU A O 1
ATOM 785 N N . ARG A 1 93 ? 10.929 1.646 4.189 1.00 93.25 93 ARG A N 1
ATOM 786 C CA . ARG A 1 93 ? 11.014 1.568 5.658 1.00 93.25 93 ARG A CA 1
ATOM 787 C C . ARG A 1 93 ? 9.647 1.637 6.333 1.00 93.25 93 ARG A C 1
ATOM 789 O O . ARG A 1 93 ? 9.383 0.881 7.266 1.00 93.25 93 ARG A O 1
ATOM 796 N N . LEU A 1 94 ? 8.772 2.521 5.853 1.00 95.06 94 LEU A N 1
ATOM 797 C CA . LEU A 1 94 ? 7.414 2.659 6.381 1.00 95.06 94 LEU A CA 1
ATOM 798 C C . LEU A 1 94 ? 6.587 1.386 6.158 1.00 95.06 94 LEU A C 1
ATOM 800 O O . LEU A 1 94 ? 5.956 0.887 7.090 1.00 95.06 94 LEU A O 1
ATOM 804 N N . LEU A 1 95 ? 6.607 0.840 4.940 1.00 96.50 95 LEU A N 1
ATOM 805 C CA . LEU A 1 95 ? 5.846 -0.361 4.605 1.00 96.50 95 LEU A CA 1
ATOM 806 C C . LEU A 1 95 ? 6.435 -1.631 5.221 1.00 96.50 95 LEU A C 1
ATOM 808 O O . LEU A 1 95 ? 5.661 -2.524 5.560 1.00 96.50 95 LEU A O 1
ATOM 812 N N . ASN A 1 96 ? 7.752 -1.717 5.416 1.00 95.44 96 ASN A N 1
ATOM 813 C CA . ASN A 1 96 ? 8.382 -2.820 6.144 1.00 95.44 96 ASN A CA 1
ATOM 814 C C . ASN A 1 96 ? 7.980 -2.782 7.623 1.00 95.44 96 ASN A C 1
ATOM 816 O O . ASN A 1 96 ? 7.598 -3.810 8.176 1.00 95.44 96 ASN A O 1
ATOM 820 N N . GLY A 1 97 ? 7.958 -1.599 8.249 1.00 95.50 97 GLY A N 1
ATOM 821 C CA . GLY A 1 97 ? 7.445 -1.439 9.614 1.00 95.50 97 GLY A CA 1
ATOM 822 C C . GLY A 1 97 ? 5.981 -1.877 9.746 1.00 95.50 97 GLY A C 1
ATOM 823 O O . GLY A 1 97 ? 5.638 -2.641 10.645 1.00 95.50 97 GLY A O 1
ATOM 824 N N . MET A 1 98 ? 5.120 -1.467 8.808 1.00 96.69 98 MET A N 1
ATOM 825 C CA . MET A 1 98 ? 3.725 -1.927 8.773 1.00 96.69 98 MET A CA 1
ATOM 826 C C . MET A 1 98 ? 3.596 -3.427 8.504 1.00 96.69 98 MET A C 1
ATOM 828 O O . MET A 1 98 ? 2.726 -4.068 9.082 1.00 96.69 98 MET A O 1
ATOM 832 N N . ALA A 1 99 ? 4.459 -4.006 7.669 1.00 96.62 99 ALA A N 1
ATOM 833 C CA . ALA A 1 99 ? 4.458 -5.440 7.395 1.00 96.62 99 ALA A CA 1
ATOM 834 C C . ALA A 1 99 ? 4.809 -6.262 8.639 1.00 96.62 99 ALA A C 1
ATOM 836 O O . ALA A 1 99 ? 4.173 -7.284 8.888 1.00 96.62 99 ALA A O 1
ATOM 837 N N . VAL A 1 100 ? 5.764 -5.795 9.448 1.00 96.12 100 VAL A N 1
ATOM 838 C CA . VAL A 1 100 ? 6.079 -6.408 10.746 1.00 96.12 100 VAL A CA 1
ATOM 839 C C . VAL A 1 100 ? 4.896 -6.297 11.703 1.00 96.12 100 VAL A C 1
ATOM 841 O O . VAL A 1 100 ? 4.491 -7.299 12.286 1.00 96.12 100 VAL A O 1
ATOM 844 N N . MET A 1 101 ? 4.276 -5.117 11.817 1.00 95.88 101 MET A N 1
ATOM 845 C CA . MET A 1 101 ? 3.074 -4.944 12.650 1.00 95.88 101 MET A CA 1
ATOM 846 C C . MET A 1 101 ? 1.901 -5.822 12.185 1.00 95.88 101 MET A C 1
ATOM 848 O O . MET A 1 101 ? 1.111 -6.283 13.002 1.00 95.88 101 MET A O 1
ATOM 852 N N . ALA A 1 102 ? 1.793 -6.077 10.880 1.00 96.62 102 ALA A N 1
ATOM 853 C CA . ALA A 1 102 ? 0.794 -6.969 10.300 1.00 96.62 102 ALA A CA 1
ATOM 854 C C . ALA A 1 102 ? 1.157 -8.465 10.411 1.00 96.62 102 ALA A C 1
ATOM 856 O O . ALA A 1 102 ? 0.370 -9.302 9.975 1.00 96.62 102 ALA A O 1
ATOM 857 N N . GLY A 1 103 ? 2.331 -8.812 10.954 1.00 95.25 103 GLY A N 1
ATOM 858 C CA . GLY A 1 103 ? 2.800 -10.194 11.092 1.00 95.25 103 GLY A CA 1
ATOM 859 C C . GLY A 1 103 ? 3.245 -10.857 9.783 1.00 95.25 103 GLY A C 1
ATOM 860 O O . GLY A 1 103 ? 3.312 -12.080 9.713 1.00 95.25 103 GLY A O 1
ATOM 861 N N . ILE A 1 104 ? 3.523 -10.075 8.735 1.00 94.62 104 ILE A N 1
ATOM 862 C CA . ILE A 1 104 ? 3.998 -10.574 7.429 1.00 94.62 104 ILE A CA 1
ATOM 863 C C . ILE A 1 104 ? 5.497 -10.866 7.474 1.00 94.62 104 ILE A C 1
ATOM 865 O O . ILE A 1 104 ? 5.959 -11.853 6.906 1.00 94.62 104 ILE A O 1
ATOM 869 N N . TYR A 1 105 ? 6.249 -9.998 8.148 1.00 93.06 105 TYR A N 1
ATOM 870 C CA . TYR A 1 105 ? 7.693 -10.115 8.295 1.00 93.06 105 TYR A CA 1
ATOM 871 C C . TYR A 1 105 ? 8.094 -10.176 9.765 1.00 93.06 105 TYR A C 1
ATOM 873 O O . TYR A 1 105 ? 7.382 -9.639 10.619 1.00 93.06 105 TYR A O 1
ATOM 881 N N . PRO A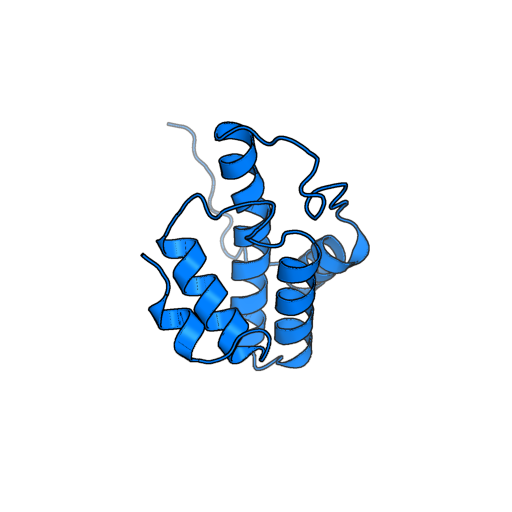 1 106 ? 9.242 -10.795 10.071 1.00 91.94 106 PRO A N 1
ATOM 882 C CA . PRO A 1 106 ? 9.769 -10.781 11.420 1.00 91.94 106 PRO A CA 1
ATOM 883 C C . PRO A 1 106 ? 10.418 -9.414 11.742 1.00 91.94 106 PRO A C 1
ATOM 885 O O . PRO A 1 106 ? 10.767 -8.665 10.820 1.00 91.94 106 PRO A O 1
ATOM 888 N N . PRO A 1 107 ? 10.571 -9.045 13.029 1.00 88.19 107 PRO A N 1
ATOM 889 C CA . PRO A 1 107 ? 11.029 -7.713 13.440 1.00 88.19 107 PRO A CA 1
ATOM 890 C C . PRO A 1 107 ? 12.375 -7.269 12.855 1.00 88.19 107 PRO A C 1
ATOM 892 O O . PRO A 1 107 ? 12.563 -6.085 12.569 1.00 88.19 107 PRO A O 1
ATOM 895 N N . GLU A 1 108 ? 13.295 -8.204 12.626 1.00 88.31 108 GLU A N 1
ATOM 896 C CA . GLU A 1 108 ? 14.602 -7.961 12.015 1.00 88.31 108 GLU A CA 1
ATOM 897 C C . GLU A 1 108 ? 14.508 -7.348 10.613 1.00 88.31 108 GLU A C 1
ATOM 899 O O . GLU A 1 108 ? 15.400 -6.596 10.220 1.00 88.31 108 GLU A O 1
ATOM 904 N N . LYS A 1 109 ? 13.393 -7.549 9.894 1.00 85.19 109 LYS A N 1
ATOM 905 C CA . LYS A 1 109 ? 13.200 -7.002 8.545 1.00 85.19 109 LYS A CA 1
ATOM 906 C C . LYS A 1 109 ? 13.274 -5.476 8.496 1.00 85.19 109 LYS A C 1
ATOM 908 O O . LYS A 1 109 ? 13.673 -4.904 7.485 1.00 85.19 109 LYS A O 1
ATOM 913 N N . VAL A 1 110 ? 12.913 -4.796 9.586 1.00 75.69 110 VAL A N 1
ATOM 914 C CA . VAL A 1 110 ? 12.990 -3.327 9.683 1.00 75.69 110 VAL A CA 1
ATOM 915 C C . VAL A 1 110 ? 14.443 -2.836 9.654 1.00 75.69 110 VAL A C 1
ATOM 917 O O . VAL A 1 110 ? 14.701 -1.706 9.241 1.00 75.69 110 VAL A O 1
ATOM 920 N N . LEU A 1 111 ? 15.392 -3.682 10.064 1.00 71.19 111 LEU A N 1
ATOM 921 C CA . LEU A 1 111 ? 16.814 -3.354 10.164 1.00 71.19 111 LEU A CA 1
ATOM 922 C C . LEU A 1 111 ? 17.576 -3.591 8.851 1.00 71.19 111 LEU A C 1
ATOM 924 O O . LEU A 1 111 ? 18.646 -3.020 8.666 1.00 71.19 111 LEU A O 1
ATOM 928 N N . GLU A 1 112 ? 17.017 -4.380 7.930 1.00 69.94 112 GLU A N 1
ATOM 929 C CA . GLU A 1 112 ? 17.643 -4.738 6.647 1.00 69.94 112 GLU A CA 1
ATOM 930 C C . GLU A 1 112 ? 17.544 -3.636 5.570 1.00 69.94 112 GLU A C 1
ATOM 932 O O . GLU A 1 112 ? 18.093 -3.790 4.485 1.00 69.94 112 GLU A O 1
ATOM 937 N N . GLY A 1 113 ? 16.847 -2.523 5.837 1.00 55.41 113 GLY A N 1
ATOM 938 C CA . GLY A 1 113 ? 16.591 -1.465 4.849 1.00 55.41 113 GLY A CA 1
ATOM 939 C C . GLY A 1 113 ? 17.747 -0.470 4.667 1.00 55.41 113 GLY A C 1
ATOM 940 O O . GLY A 1 113 ? 17.759 0.587 5.327 1.00 55.41 113 GLY A O 1
ATOM 941 N N . GLY A 1 114 ? 18.665 -0.780 3.743 1.00 46.66 114 GLY A N 1
ATOM 942 C CA . GLY A 1 114 ? 19.780 0.063 3.289 1.00 46.66 114 GLY A CA 1
ATOM 943 C C . GLY A 1 114 ? 20.198 -0.232 1.855 1.00 46.66 114 GLY A C 1
ATOM 944 O O . GLY A 1 114 ? 20.572 -1.393 1.594 1.00 46.66 114 GLY A O 1
#